Protein AF-A0A1E7LLI0-F1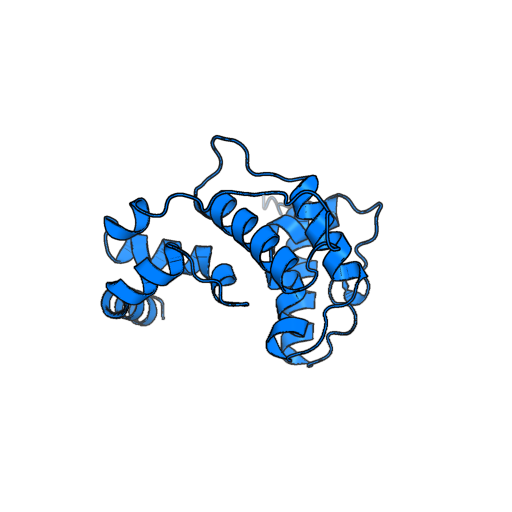 (afdb_monomer_lite)

Radius of gyration: 17.11 Å; chains: 1; bounding box: 48×47×39 Å

Foldseek 3Di:
DDPPPDPDLLVVLLVQLVVLLVVCQVPLPQQASLCPRSVDDPVPPSNLCSCLVCAPSLNVSCQVSVHQHHVVSLVSLVVSLVPDPADPPHPPLSLQSSVLSLVSSCVRPPDPPPPDPPDDDADDDVVLQPDDLQVNLVSCVSNVVCPPVPDPHPNVVSCVVPVVSNVVNVVVVD

Sequence (174 aa):
MDQTHAPSPLAGAVHDLATEVVLALRSGDHLATVCGAAGIDEENRTGIAAARVIGADVLLPSVLYGRNPHPGDVAVLDRAVREFPPKPDAPAATAWSHWHMISTLRRIAPPPPGAPAVTYEEPDAAWLEQAPWQSFTHQLSVLAPLAVPAAPSAVQRAASARAVDLARGFVRAV

Organism: NCBI:txid518642

pLDDT: mean 87.08, std 11.72, range [34.78, 96.94]

Structure (mmCIF, N/CA/C/O backbone):
data_AF-A0A1E7LLI0-F1
#
_entry.id   AF-A0A1E7LLI0-F1
#
loop_
_atom_site.group_PDB
_atom_site.id
_atom_site.type_symbol
_atom_site.label_atom_id
_atom_site.label_alt_id
_atom_site.label_comp_id
_atom_site.label_asym_id
_atom_site.label_entity_id
_atom_site.label_seq_id
_atom_site.pdbx_PDB_ins_code
_atom_site.Cartn_x
_atom_site.Cartn_y
_atom_site.Cartn_z
_atom_site.occupancy
_atom_site.B_iso_or_equiv
_atom_site.auth_seq_id
_atom_site.auth_comp_id
_atom_site.auth_asym_id
_atom_site.auth_atom_id
_atom_site.pdbx_PDB_model_num
ATOM 1 N N . MET A 1 1 ? -15.339 31.547 -17.858 1.00 34.78 1 MET A N 1
ATOM 2 C CA . MET A 1 1 ? -13.881 31.387 -18.035 1.00 34.78 1 MET A CA 1
ATOM 3 C C . MET A 1 1 ? -13.520 30.092 -17.342 1.00 34.78 1 MET A C 1
ATOM 5 O O . MET A 1 1 ? -13.266 30.104 -16.146 1.00 34.78 1 MET A O 1
ATOM 9 N N . ASP A 1 2 ? -13.604 28.986 -18.075 1.00 39.38 2 ASP A N 1
ATOM 10 C CA . ASP A 1 2 ? -13.261 27.663 -17.560 1.00 39.38 2 ASP A CA 1
ATOM 11 C C . ASP A 1 2 ? -11.742 27.512 -17.617 1.00 39.38 2 ASP A C 1
ATOM 13 O O . ASP A 1 2 ? -11.146 27.382 -18.685 1.00 39.38 2 ASP A O 1
ATOM 17 N N . GLN A 1 3 ? -11.100 27.631 -16.458 1.00 44.19 3 GLN A N 1
ATOM 18 C CA . GLN A 1 3 ? -9.692 27.289 -16.294 1.00 44.19 3 GLN A CA 1
ATOM 19 C C . GLN A 1 3 ? -9.605 25.762 -16.250 1.00 44.19 3 GLN A C 1
ATOM 21 O O . GLN A 1 3 ? -9.766 25.148 -15.197 1.00 44.19 3 GLN A O 1
ATOM 26 N N . THR A 1 4 ? -9.383 25.142 -17.407 1.00 47.88 4 THR A N 1
ATOM 27 C CA . THR A 1 4 ? -9.011 23.729 -17.496 1.00 47.88 4 THR A CA 1
ATOM 28 C C . THR A 1 4 ? -7.634 23.578 -16.851 1.00 47.88 4 THR A C 1
ATOM 30 O O . THR A 1 4 ? -6.608 23.793 -17.494 1.00 47.88 4 THR A O 1
ATOM 33 N N . HIS A 1 5 ? -7.595 23.278 -15.552 1.00 51.09 5 HIS A N 1
ATOM 34 C CA . HIS A 1 5 ? -6.357 22.913 -14.875 1.00 51.09 5 HIS A CA 1
ATOM 35 C C . HIS A 1 5 ? -5.860 21.605 -15.491 1.00 51.09 5 HIS A C 1
ATOM 37 O O . HIS A 1 5 ? -6.375 20.532 -15.181 1.00 51.09 5 HIS A O 1
ATOM 43 N N . ALA A 1 6 ? -4.874 21.694 -16.385 1.00 56.91 6 ALA A N 1
ATOM 44 C CA . ALA A 1 6 ? -4.124 20.519 -16.794 1.00 56.91 6 ALA A CA 1
ATOM 45 C C . ALA A 1 6 ? -3.566 19.853 -15.520 1.00 56.91 6 ALA A C 1
ATOM 47 O O . ALA A 1 6 ? -3.024 20.563 -14.661 1.00 56.91 6 ALA A O 1
ATOM 48 N N . PRO A 1 7 ? -3.736 18.530 -15.348 1.00 64.62 7 PRO A N 1
ATOM 49 C CA . PRO A 1 7 ? -3.185 17.833 -14.196 1.00 64.62 7 PRO A CA 1
ATOM 50 C C . PRO A 1 7 ? -1.677 18.082 -14.130 1.00 64.62 7 PRO A C 1
ATOM 52 O O . PRO A 1 7 ? -1.007 18.203 -15.158 1.00 64.62 7 PRO A O 1
ATOM 55 N N . SER A 1 8 ? -1.137 18.195 -12.914 1.00 85.69 8 SER A N 1
ATOM 56 C CA . SER A 1 8 ? 0.310 18.341 -12.749 1.00 85.69 8 SER A CA 1
ATOM 57 C C . SER A 1 8 ? 1.030 17.168 -13.434 1.00 85.69 8 SER A C 1
ATOM 59 O O . SER A 1 8 ? 0.468 16.070 -13.491 1.00 85.69 8 SER A O 1
ATOM 61 N N . PRO A 1 9 ? 2.275 17.344 -13.918 1.00 88.94 9 PRO A N 1
ATOM 62 C CA . PRO A 1 9 ? 3.018 16.258 -14.563 1.00 88.94 9 PRO A CA 1
ATOM 63 C C . PRO A 1 9 ? 3.075 14.977 -13.716 1.00 88.94 9 PRO A C 1
ATOM 65 O O . PRO A 1 9 ? 2.992 13.874 -14.243 1.00 88.94 9 PRO A O 1
ATOM 68 N N . LEU A 1 10 ? 3.139 15.127 -12.388 1.00 92.50 10 LEU A N 1
ATOM 69 C CA . LEU A 1 10 ? 3.061 14.008 -11.453 1.00 92.50 10 LEU A CA 1
ATOM 70 C C . LEU A 1 10 ? 1.675 13.353 -11.430 1.00 92.50 10 LEU A C 1
ATOM 72 O O . LEU A 1 10 ? 1.592 12.133 -11.437 1.00 92.50 10 LEU A O 1
ATOM 76 N N . ALA A 1 11 ? 0.592 14.134 -11.394 1.00 93.44 11 ALA A N 1
ATOM 77 C CA . ALA A 1 11 ? -0.763 13.584 -11.389 1.00 93.44 11 ALA A CA 1
ATOM 78 C C . ALA A 1 11 ? -1.063 12.787 -12.670 1.00 93.44 11 ALA A C 1
ATOM 80 O O . ALA A 1 11 ? -1.680 11.729 -12.582 1.00 93.44 11 ALA A O 1
ATOM 81 N N . GLY A 1 12 ? -0.577 13.256 -13.828 1.00 92.75 12 GLY A N 1
ATOM 82 C CA . GLY A 1 12 ? -0.626 12.500 -15.084 1.00 92.75 12 GLY A CA 1
ATOM 83 C C . GLY A 1 12 ? 0.144 11.181 -14.989 1.00 92.75 12 GLY A C 1
ATOM 84 O O . GLY A 1 12 ? -0.440 10.121 -15.168 1.00 92.75 12 GLY A O 1
ATOM 85 N N . ALA A 1 13 ? 1.413 11.227 -14.570 1.00 93.44 13 ALA A N 1
ATOM 86 C CA . ALA A 1 13 ? 2.233 10.020 -14.431 1.00 93.44 13 ALA A CA 1
ATOM 87 C C . ALA A 1 13 ? 1.666 9.000 -13.422 1.00 93.44 13 ALA A C 1
ATOM 89 O O . ALA A 1 13 ? 1.761 7.795 -13.635 1.00 93.44 13 ALA A O 1
ATOM 90 N N . VAL A 1 14 ? 1.059 9.467 -12.324 1.00 94.94 14 VAL A N 1
ATOM 91 C CA . VAL A 1 14 ? 0.357 8.603 -11.359 1.00 94.94 14 VAL A CA 1
ATOM 92 C C . VAL A 1 14 ? -0.860 7.948 -12.001 1.00 94.94 14 VAL A C 1
ATOM 94 O O . VAL A 1 14 ? -1.083 6.760 -11.787 1.00 94.94 14 VAL A O 1
ATOM 97 N N . HIS A 1 15 ? -1.642 8.700 -12.776 1.00 94.19 15 HIS A N 1
ATOM 98 C CA . HIS A 1 15 ? -2.805 8.167 -13.479 1.00 94.19 15 HIS A CA 1
ATOM 99 C C . HIS A 1 15 ? -2.414 7.102 -14.510 1.00 94.19 15 HIS A C 1
ATOM 101 O O . HIS A 1 15 ? -3.019 6.028 -14.527 1.00 94.19 15 HIS A O 1
ATOM 107 N N . ASP A 1 16 ? -1.387 7.371 -15.314 1.00 92.75 16 ASP A N 1
ATOM 108 C CA . ASP A 1 16 ? -0.895 6.444 -16.333 1.00 92.75 16 ASP A CA 1
ATOM 109 C C . ASP A 1 16 ? -0.378 5.155 -15.676 1.00 92.75 16 ASP A C 1
ATOM 111 O O . ASP A 1 16 ? -0.817 4.057 -16.015 1.00 92.75 16 ASP A O 1
ATOM 115 N N . LEU A 1 17 ? 0.457 5.275 -14.636 1.00 94.38 17 LEU A N 1
ATOM 116 C CA . LEU A 1 17 ? 0.974 4.116 -13.907 1.00 94.38 17 LEU A CA 1
ATOM 117 C C . LEU A 1 17 ? -0.136 3.314 -13.206 1.00 94.38 17 LEU A C 1
ATOM 119 O O . LEU A 1 17 ? -0.127 2.085 -13.244 1.00 94.38 17 LEU A O 1
ATOM 123 N N . ALA A 1 18 ? -1.106 3.985 -12.579 1.00 93.94 18 ALA A N 1
ATOM 124 C CA . ALA A 1 18 ? -2.256 3.313 -11.976 1.00 93.94 18 ALA A CA 1
ATOM 125 C C . ALA A 1 18 ? -3.081 2.555 -13.027 1.00 93.94 18 ALA A C 1
ATOM 127 O O . ALA A 1 18 ? -3.558 1.452 -12.757 1.00 93.94 18 ALA A O 1
ATOM 128 N N . THR A 1 19 ? -3.231 3.129 -14.223 1.00 93.19 19 THR A N 1
ATOM 129 C CA . THR A 1 19 ? -3.930 2.494 -15.343 1.00 93.19 19 THR A CA 1
ATOM 130 C C . THR A 1 19 ? -3.220 1.213 -15.764 1.00 93.19 19 THR A C 1
ATOM 132 O O . THR A 1 19 ? -3.875 0.175 -15.848 1.00 93.19 19 THR A O 1
ATOM 135 N N . GLU A 1 20 ? -1.896 1.239 -15.918 1.00 92.94 20 GLU A N 1
ATOM 136 C CA . GLU A 1 20 ? -1.119 0.042 -16.260 1.00 92.94 20 GLU A CA 1
ATOM 137 C C . GLU A 1 20 ? -1.201 -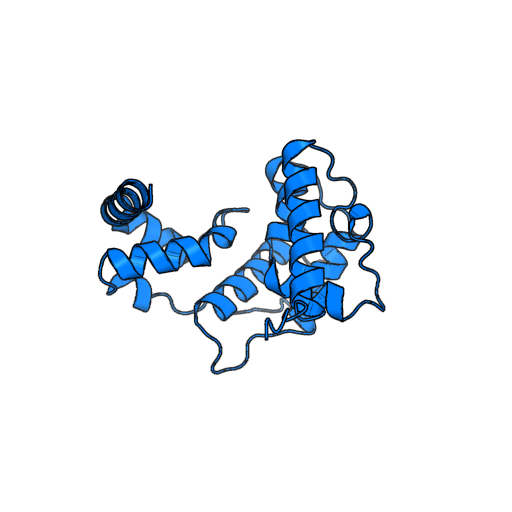1.044 -15.181 1.00 92.94 20 GLU A C 1
ATOM 139 O O . GLU A 1 20 ? -1.412 -2.216 -15.497 1.00 92.94 20 GLU A O 1
ATOM 144 N N . VAL A 1 21 ? -1.150 -0.676 -13.894 1.00 92.62 21 VAL A N 1
ATOM 145 C CA . VAL A 1 21 ? -1.362 -1.632 -12.791 1.00 92.62 21 VAL A CA 1
ATOM 146 C C . VAL A 1 21 ? -2.745 -2.279 -12.882 1.00 92.62 21 VAL A C 1
ATOM 148 O O . VAL A 1 21 ? -2.870 -3.499 -12.770 1.00 92.62 21 VAL A O 1
ATOM 151 N N . VAL A 1 22 ? -3.796 -1.495 -13.131 1.00 92.69 22 VAL A N 1
ATOM 152 C CA . VAL A 1 22 ? -5.161 -2.023 -13.284 1.00 92.69 22 VAL A CA 1
ATOM 153 C C . VAL A 1 22 ? -5.285 -2.917 -14.520 1.00 92.69 22 VAL A C 1
ATOM 155 O O . VAL A 1 22 ? -5.967 -3.942 -14.455 1.00 92.69 22 VAL A O 1
ATOM 158 N N . LEU A 1 23 ? -4.646 -2.566 -15.637 1.00 91.19 23 LEU A N 1
ATOM 159 C CA . LEU A 1 23 ? -4.639 -3.390 -16.845 1.00 91.19 23 LEU A CA 1
ATOM 160 C C . LEU A 1 23 ? -3.932 -4.725 -16.599 1.00 91.19 23 LEU A C 1
ATOM 162 O O . LEU A 1 23 ? -4.510 -5.762 -16.923 1.00 91.19 23 LEU A O 1
ATOM 166 N N . ALA A 1 24 ? -2.768 -4.718 -15.947 1.00 90.94 24 ALA A N 1
ATOM 167 C CA . ALA A 1 24 ? -2.033 -5.922 -15.559 1.00 90.94 24 ALA A CA 1
ATOM 168 C C . ALA A 1 24 ? -2.855 -6.837 -14.630 1.00 90.94 24 ALA A C 1
ATOM 170 O O . ALA A 1 24 ? -2.910 -8.056 -14.812 1.00 90.94 24 ALA A O 1
ATOM 171 N N . LEU A 1 25 ? -3.576 -6.249 -13.668 1.00 90.88 25 LEU A N 1
ATOM 172 C CA . LEU A 1 25 ? -4.496 -6.975 -12.782 1.00 90.88 25 LEU A CA 1
ATOM 173 C C . LEU A 1 25 ? -5.707 -7.572 -13.509 1.00 90.88 25 LEU A C 1
ATOM 175 O O . LEU A 1 25 ? -6.288 -8.542 -13.032 1.00 90.88 25 LEU A O 1
ATOM 179 N N . ARG A 1 26 ? -6.136 -6.988 -14.631 1.00 90.19 26 ARG A N 1
ATOM 180 C CA . ARG A 1 26 ? -7.277 -7.488 -15.413 1.00 90.19 26 ARG A CA 1
ATOM 181 C C . ARG A 1 26 ? -6.864 -8.531 -16.444 1.00 90.19 26 ARG A C 1
ATOM 183 O O . ARG A 1 26 ? -7.615 -9.473 -16.677 1.00 90.19 26 ARG A O 1
ATOM 190 N N . SER A 1 27 ? -5.711 -8.346 -17.080 1.00 85.56 27 SER A N 1
ATOM 191 C CA . SER A 1 27 ? -5.214 -9.224 -18.142 1.00 85.56 27 SER A CA 1
ATOM 192 C C . SER A 1 27 ? -4.504 -10.465 -17.598 1.00 85.56 27 SER A C 1
ATOM 194 O O . SER A 1 27 ? -4.455 -11.489 -18.279 1.00 85.56 27 SER A O 1
ATOM 196 N N . GLY A 1 28 ? -3.940 -10.388 -16.389 1.00 77.12 28 GLY A N 1
ATOM 197 C CA . GLY A 1 28 ? -3.014 -11.395 -15.871 1.00 77.12 28 GLY A CA 1
ATOM 198 C C . GLY A 1 28 ? -1.614 -11.324 -16.493 1.00 77.12 28 GLY A C 1
ATOM 199 O O . GLY A 1 28 ? -0.759 -12.166 -16.176 1.00 77.12 28 GLY A O 1
ATOM 200 N N . ASP A 1 29 ? -1.370 -10.341 -17.364 1.00 74.19 29 ASP A N 1
ATOM 201 C CA . ASP A 1 29 ? -0.054 -10.012 -17.898 1.00 74.19 29 ASP A CA 1
ATOM 202 C C . ASP A 1 29 ? 0.681 -9.094 -16.914 1.00 74.19 29 ASP A C 1
ATOM 204 O O . ASP A 1 29 ? 0.167 -8.076 -16.473 1.00 74.19 29 ASP A O 1
ATOM 208 N N . HIS A 1 30 ? 1.869 -9.512 -16.508 1.00 67.19 30 HIS A N 1
ATOM 209 C CA . HIS A 1 30 ? 2.583 -9.045 -15.312 1.00 67.19 30 HIS A CA 1
ATOM 210 C C . HIS A 1 30 ? 4.087 -8.919 -15.586 1.00 67.19 30 HIS A C 1
ATOM 212 O O . HIS A 1 30 ? 4.865 -8.735 -14.651 1.00 67.19 30 HIS A O 1
ATOM 218 N N . LEU A 1 31 ? 4.513 -9.084 -16.846 1.00 62.69 31 LEU A N 1
ATOM 219 C CA . LEU A 1 31 ? 5.917 -9.319 -17.177 1.00 62.69 31 LEU A CA 1
ATOM 220 C C . LEU A 1 31 ? 6.811 -8.073 -17.054 1.00 62.69 31 LEU A C 1
ATOM 222 O O . LEU A 1 31 ? 8.021 -8.251 -16.996 1.00 62.69 31 LEU A O 1
ATOM 226 N N . ALA A 1 32 ? 6.249 -6.863 -16.944 1.00 70.69 32 ALA A N 1
ATOM 227 C CA . ALA A 1 32 ? 6.915 -5.634 -16.477 1.00 70.69 32 ALA A CA 1
ATOM 228 C C . ALA A 1 32 ? 5.903 -4.470 -16.472 1.00 70.69 32 ALA A C 1
ATOM 230 O O . ALA A 1 32 ? 5.764 -3.755 -17.466 1.00 70.69 32 ALA A O 1
ATOM 231 N N . THR A 1 33 ? 5.173 -4.276 -15.373 1.00 74.94 33 THR A N 1
ATOM 232 C CA . THR A 1 33 ? 4.103 -3.255 -15.326 1.00 74.94 33 THR A CA 1
ATOM 233 C C . THR A 1 33 ? 4.697 -1.843 -15.369 1.00 74.94 33 THR A C 1
ATOM 235 O O . THR A 1 33 ? 4.161 -0.951 -16.023 1.00 74.94 33 THR A O 1
ATOM 238 N N . VAL A 1 34 ? 5.842 -1.646 -14.709 1.00 72.69 34 VAL A N 1
ATOM 239 C CA . VAL A 1 34 ? 6.456 -0.329 -14.493 1.00 72.69 34 VAL A CA 1
ATOM 240 C C . VAL A 1 34 ? 7.509 -0.032 -15.562 1.00 72.69 34 VAL A C 1
ATOM 242 O O . VAL A 1 34 ? 7.418 0.973 -16.264 1.00 72.69 34 VAL A O 1
ATOM 245 N N . CYS A 1 35 ? 8.497 -0.915 -15.721 1.00 67.94 35 CYS A N 1
ATOM 246 C CA . CYS A 1 35 ? 9.585 -0.709 -16.684 1.00 67.94 35 CYS A CA 1
ATOM 247 C C . CYS A 1 35 ? 9.209 -1.067 -18.126 1.00 67.94 35 CYS A C 1
ATOM 249 O O . CYS A 1 35 ? 9.872 -0.617 -19.054 1.00 67.94 35 CYS A O 1
ATOM 251 N N . GLY A 1 36 ? 8.180 -1.896 -18.319 1.00 72.50 36 GLY A N 1
ATOM 252 C CA . GLY A 1 36 ? 7.696 -2.288 -19.639 1.00 72.50 36 GLY A CA 1
ATOM 253 C C . GLY A 1 36 ? 6.559 -1.387 -20.095 1.00 72.50 36 GLY A C 1
ATOM 254 O O . GLY A 1 36 ? 6.744 -0.546 -20.968 1.00 72.50 36 GLY A O 1
ATOM 255 N N . ALA A 1 37 ? 5.385 -1.563 -19.490 1.00 68.62 37 ALA A N 1
ATOM 256 C CA . ALA A 1 37 ? 4.156 -0.927 -19.954 1.00 68.62 37 ALA A CA 1
ATOM 257 C C . ALA A 1 37 ? 4.112 0.586 -19.674 1.00 68.62 37 ALA A C 1
ATOM 259 O O . ALA A 1 37 ? 3.834 1.368 -20.579 1.00 68.62 37 ALA A O 1
ATOM 260 N N . ALA A 1 38 ? 4.475 1.015 -18.459 1.00 72.00 38 ALA A N 1
ATOM 261 C CA . ALA A 1 38 ? 4.527 2.439 -18.113 1.00 72.00 38 ALA A CA 1
ATOM 262 C C . ALA A 1 38 ? 5.798 3.162 -18.612 1.00 72.00 38 ALA A C 1
ATOM 264 O O . ALA A 1 38 ? 5.899 4.381 -18.475 1.00 72.00 38 ALA A O 1
ATOM 265 N N . GLY A 1 39 ? 6.777 2.433 -19.167 1.00 75.94 39 GLY A N 1
ATOM 266 C CA . GLY A 1 39 ? 8.008 3.006 -19.723 1.00 75.94 39 GLY A CA 1
ATOM 267 C C . GLY A 1 39 ? 8.841 3.813 -18.721 1.00 75.94 39 GLY A C 1
ATOM 268 O O . GLY A 1 39 ? 9.503 4.777 -19.104 1.00 75.94 39 GLY A O 1
ATOM 269 N N . ILE A 1 40 ? 8.781 3.479 -17.427 1.00 80.56 40 ILE A N 1
ATOM 270 C CA . ILE A 1 40 ? 9.550 4.188 -16.399 1.00 80.56 40 ILE A CA 1
ATOM 271 C C . ILE A 1 40 ? 10.976 3.633 -16.383 1.00 80.56 40 ILE A C 1
ATOM 273 O O . ILE A 1 40 ? 11.219 2.511 -15.930 1.00 80.56 40 ILE A O 1
ATOM 277 N N . ASP A 1 41 ? 11.907 4.444 -16.880 1.00 76.31 41 ASP A N 1
ATOM 278 C CA . ASP A 1 41 ? 13.344 4.184 -16.884 1.00 76.31 41 ASP A CA 1
ATOM 279 C C . ASP A 1 41 ? 14.088 4.945 -15.766 1.00 76.31 41 ASP A C 1
ATOM 281 O O . ASP A 1 41 ? 13.493 5.599 -14.903 1.00 76.31 41 ASP A O 1
ATOM 285 N N . GLU A 1 42 ? 15.419 4.835 -15.759 1.00 68.44 42 GLU A N 1
ATOM 286 C CA . GLU A 1 42 ? 16.276 5.438 -14.737 1.00 68.44 42 GLU A CA 1
ATOM 287 C C . GLU A 1 42 ? 16.342 6.976 -14.788 1.00 68.44 42 GLU A C 1
ATOM 289 O O . GLU A 1 42 ? 16.730 7.607 -13.797 1.00 68.44 42 GLU A O 1
ATOM 294 N N . GLU A 1 43 ? 15.971 7.606 -15.897 1.00 78.38 43 GLU A N 1
ATOM 295 C CA . GLU A 1 43 ? 16.020 9.064 -16.048 1.00 78.38 43 GLU A CA 1
ATOM 296 C C . GLU A 1 43 ? 14.663 9.708 -15.720 1.00 78.38 43 GLU A C 1
ATOM 298 O O . GLU A 1 43 ? 14.586 10.889 -15.359 1.00 78.38 43 GLU A O 1
ATOM 303 N N . ASN A 1 44 ? 13.586 8.918 -15.737 1.00 86.56 44 ASN A N 1
ATOM 304 C CA . ASN A 1 44 ? 12.227 9.365 -15.472 1.00 86.56 44 ASN A CA 1
ATOM 305 C C . ASN A 1 44 ? 11.929 9.582 -13.973 1.00 86.56 44 ASN A C 1
ATOM 307 O O . ASN A 1 44 ? 11.161 8.856 -13.333 1.00 86.56 44 ASN A O 1
ATOM 311 N N . ARG A 1 45 ? 12.482 10.658 -13.398 1.00 91.00 45 ARG A N 1
ATOM 312 C CA . ARG A 1 45 ? 12.252 11.036 -11.989 1.00 91.00 45 ARG A CA 1
ATOM 313 C C . ARG A 1 45 ? 10.769 11.229 -11.643 1.00 91.00 45 ARG A C 1
ATOM 315 O O . ARG A 1 45 ? 10.358 10.905 -10.530 1.00 91.00 45 ARG A O 1
ATOM 322 N N . THR A 1 46 ? 9.962 11.740 -12.575 1.00 93.94 46 THR A N 1
ATOM 323 C CA . THR A 1 46 ? 8.508 11.893 -12.383 1.00 93.94 46 THR A CA 1
ATOM 324 C C . THR A 1 46 ? 7.816 10.532 -12.283 1.00 93.94 46 THR A C 1
ATOM 326 O O . THR A 1 46 ? 6.966 10.354 -11.415 1.00 93.94 46 THR A O 1
ATOM 329 N N . GLY A 1 47 ? 8.217 9.556 -13.100 1.00 93.44 47 GLY A N 1
ATOM 330 C CA . GLY A 1 47 ? 7.752 8.171 -13.018 1.00 93.44 47 GLY A CA 1
ATOM 331 C C . GLY A 1 47 ? 8.142 7.496 -11.702 1.00 93.44 47 GLY A C 1
ATOM 332 O O . GLY A 1 47 ? 7.309 6.860 -11.063 1.00 93.44 47 GLY A O 1
ATOM 333 N N . ILE A 1 48 ? 9.367 7.716 -11.215 1.00 94.69 48 ILE A N 1
ATOM 334 C CA . ILE A 1 48 ? 9.802 7.211 -9.899 1.00 94.69 48 ILE A CA 1
ATOM 335 C C . ILE A 1 48 ? 8.970 7.848 -8.770 1.00 94.69 48 ILE A C 1
ATOM 337 O O . ILE A 1 48 ? 8.547 7.163 -7.835 1.00 94.69 48 ILE A O 1
ATOM 341 N N . ALA A 1 49 ? 8.672 9.147 -8.861 1.00 94.94 49 ALA A N 1
ATOM 342 C CA . ALA A 1 49 ? 7.775 9.816 -7.921 1.00 94.94 49 ALA A CA 1
ATOM 343 C C . ALA A 1 49 ? 6.334 9.276 -8.008 1.00 94.94 49 ALA A C 1
ATOM 345 O O . ALA A 1 49 ? 5.671 9.136 -6.982 1.00 94.94 49 ALA A O 1
ATOM 346 N N . ALA A 1 50 ? 5.854 8.918 -9.202 1.00 95.75 50 ALA A N 1
ATOM 347 C CA . ALA A 1 50 ? 4.564 8.258 -9.368 1.00 95.75 50 ALA A CA 1
ATOM 348 C C . ALA A 1 50 ? 4.555 6.866 -8.715 1.00 95.75 50 ALA A C 1
ATOM 350 O O . ALA A 1 50 ? 3.640 6.557 -7.953 1.00 95.75 50 ALA A O 1
ATOM 351 N N . ALA A 1 51 ? 5.613 6.070 -8.896 1.00 94.81 51 ALA A N 1
ATOM 352 C CA . ALA A 1 51 ? 5.774 4.782 -8.219 1.00 94.81 51 ALA A CA 1
ATOM 353 C C . ALA A 1 51 ? 5.779 4.929 -6.689 1.00 94.81 51 ALA A C 1
ATOM 355 O O . ALA A 1 51 ? 5.204 4.101 -5.985 1.00 94.81 51 ALA A O 1
ATOM 356 N N . ARG A 1 52 ? 6.343 6.020 -6.150 1.00 95.06 52 ARG A N 1
ATOM 357 C CA . ARG A 1 52 ? 6.243 6.339 -4.717 1.00 95.06 52 ARG A CA 1
ATOM 358 C C . ARG A 1 52 ? 4.798 6.560 -4.255 1.00 95.06 52 ARG A C 1
ATOM 360 O O . ARG A 1 52 ? 4.488 6.197 -3.118 1.00 95.06 52 ARG A O 1
ATOM 367 N N . VAL A 1 53 ? 3.954 7.177 -5.083 1.00 94.69 53 VAL A N 1
ATOM 368 C CA . VAL A 1 53 ? 2.533 7.430 -4.779 1.00 94.69 53 VAL A CA 1
ATOM 369 C C . VAL A 1 53 ? 1.722 6.138 -4.840 1.00 94.69 53 VAL A C 1
ATOM 371 O O . VAL A 1 53 ? 0.946 5.881 -3.925 1.00 94.69 53 VAL A O 1
ATOM 374 N N . ILE A 1 54 ? 1.935 5.314 -5.871 1.00 94.19 54 ILE A N 1
ATOM 375 C CA . ILE A 1 54 ? 1.289 3.996 -5.991 1.00 94.19 54 ILE A CA 1
ATOM 376 C C . ILE A 1 54 ? 1.752 3.051 -4.869 1.00 94.19 54 ILE A C 1
ATOM 378 O O . ILE A 1 54 ? 0.972 2.265 -4.340 1.00 94.19 54 ILE A O 1
ATOM 382 N N . GLY A 1 55 ? 3.010 3.164 -4.441 1.00 94.19 55 GLY A N 1
ATOM 383 C CA . GLY A 1 55 ? 3.560 2.387 -3.337 1.00 94.19 55 GLY A CA 1
ATOM 384 C C . GLY A 1 55 ? 3.838 0.937 -3.729 1.00 94.19 55 GLY A C 1
ATOM 385 O O . GLY A 1 55 ? 4.244 0.652 -4.851 1.00 94.19 55 GLY A O 1
ATOM 386 N N . ALA A 1 56 ? 3.648 0.005 -2.792 1.00 93.56 56 ALA A N 1
ATOM 387 C CA . ALA A 1 56 ? 3.915 -1.417 -3.031 1.00 93.56 56 ALA A CA 1
ATOM 388 C C . ALA A 1 56 ? 3.005 -2.033 -4.111 1.00 93.56 56 ALA A C 1
ATOM 390 O O . ALA A 1 56 ? 3.349 -3.077 -4.668 1.00 93.56 56 ALA A O 1
ATOM 391 N N . ASP A 1 57 ? 1.893 -1.368 -4.445 1.00 93.31 57 ASP A N 1
ATOM 392 C CA . ASP A 1 57 ? 0.935 -1.859 -5.432 1.00 93.31 57 ASP A CA 1
ATOM 393 C C . ASP A 1 57 ? 1.505 -1.922 -6.855 1.00 93.31 57 ASP A C 1
ATOM 395 O O . ASP A 1 57 ? 0.985 -2.655 -7.693 1.00 93.31 57 ASP A O 1
ATOM 399 N N . VAL A 1 58 ? 2.637 -1.263 -7.124 1.00 92.25 58 VAL A N 1
ATOM 400 C CA . VAL A 1 58 ? 3.364 -1.439 -8.392 1.00 92.25 58 VAL A CA 1
ATOM 401 C C . VAL A 1 58 ? 3.806 -2.891 -8.626 1.00 92.25 58 VAL A C 1
ATOM 403 O O . VAL A 1 58 ? 3.975 -3.305 -9.767 1.00 92.25 58 VAL A O 1
ATOM 406 N N . LEU A 1 59 ? 3.968 -3.681 -7.556 1.00 92.25 59 LEU A N 1
ATOM 407 C CA . LEU A 1 59 ? 4.300 -5.109 -7.625 1.00 92.25 59 LEU A CA 1
ATOM 408 C C . LEU A 1 59 ? 3.068 -6.010 -7.443 1.00 92.25 59 LEU A C 1
ATOM 410 O O . LEU A 1 59 ? 3.186 -7.235 -7.551 1.00 92.25 59 LEU A O 1
ATOM 414 N N . LEU A 1 60 ? 1.894 -5.428 -7.172 1.00 90.94 60 LEU A N 1
ATOM 415 C CA . LEU A 1 60 ? 0.664 -6.153 -6.860 1.00 90.94 60 LEU A CA 1
ATOM 416 C C . LEU A 1 60 ? 0.258 -7.167 -7.934 1.00 90.94 60 LEU A C 1
ATOM 418 O O . LEU A 1 60 ? -0.092 -8.280 -7.536 1.00 90.94 60 LEU A O 1
ATOM 422 N N . PRO A 1 61 ? 0.337 -6.871 -9.252 1.00 91.44 61 PRO A N 1
ATOM 423 C CA . PRO A 1 61 ? -0.008 -7.857 -10.272 1.00 91.44 61 PRO A CA 1
ATOM 424 C C . PRO A 1 61 ? 0.809 -9.144 -10.119 1.00 91.44 61 PRO A C 1
ATOM 426 O O . PRO A 1 61 ? 0.254 -10.233 -10.011 1.00 91.44 61 PRO A O 1
ATOM 429 N N . SER A 1 62 ? 2.133 -9.028 -10.007 1.00 89.88 62 SER A N 1
ATOM 430 C CA . SER A 1 62 ? 3.008 -10.195 -9.841 1.00 89.88 62 SER A CA 1
ATOM 431 C C . SER A 1 62 ? 2.736 -10.938 -8.529 1.00 89.88 62 SER A C 1
ATOM 433 O O . SER A 1 62 ? 2.613 -12.163 -8.532 1.00 89.88 62 SER A O 1
ATOM 435 N N . VAL A 1 63 ? 2.565 -10.202 -7.424 1.00 88.88 63 VAL A N 1
ATOM 436 C CA . VAL A 1 63 ? 2.290 -10.774 -6.095 1.00 88.88 63 VAL A CA 1
ATOM 437 C C . VAL A 1 63 ? 0.972 -11.552 -6.069 1.00 88.88 63 VAL A C 1
ATOM 439 O O . VAL A 1 63 ? 0.952 -12.684 -5.587 1.00 88.88 63 VAL A O 1
ATOM 442 N N . LEU A 1 64 ? -0.120 -10.989 -6.597 1.00 89.00 64 LEU A N 1
ATOM 443 C CA . LEU A 1 64 ? -1.4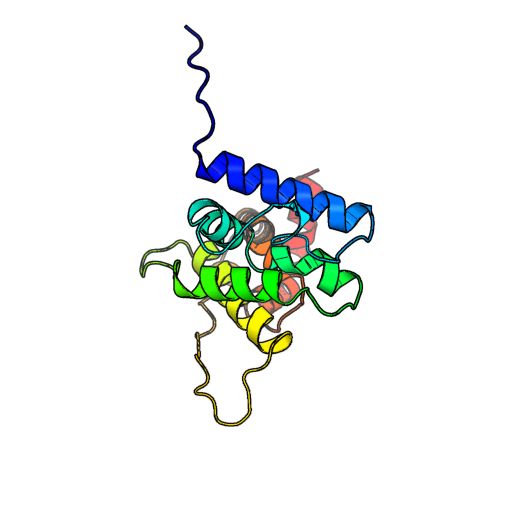33 -11.646 -6.595 1.00 89.00 64 LEU A CA 1
ATOM 444 C C . LEU A 1 64 ? -1.469 -12.899 -7.469 1.00 89.00 64 LEU A C 1
ATOM 446 O O . LEU A 1 64 ? -2.138 -13.867 -7.114 1.00 89.00 64 LEU A O 1
ATOM 450 N N . TYR A 1 65 ? -0.727 -12.911 -8.576 1.00 87.50 65 TYR A N 1
ATOM 451 C CA . TYR A 1 65 ? -0.620 -14.089 -9.437 1.00 87.50 65 TYR A CA 1
ATOM 452 C C . TYR A 1 65 ? 0.445 -15.097 -8.976 1.00 87.50 65 TYR A C 1
ATOM 454 O O . TYR A 1 65 ? 0.667 -16.094 -9.662 1.00 87.50 65 TYR A O 1
ATOM 462 N N . GLY A 1 66 ? 1.092 -14.874 -7.824 1.00 87.25 66 GLY A N 1
ATOM 463 C CA . GLY A 1 66 ? 2.101 -15.782 -7.272 1.00 87.25 66 GLY A CA 1
ATOM 464 C C . GLY A 1 66 ? 3.361 -15.886 -8.135 1.00 87.25 66 GLY A C 1
ATOM 465 O O . GLY A 1 66 ? 3.995 -16.940 -8.181 1.00 87.25 66 GLY A O 1
ATOM 466 N N . ARG A 1 67 ? 3.703 -14.817 -8.859 1.00 87.31 67 ARG A N 1
ATOM 467 C CA . ARG A 1 67 ? 4.843 -14.758 -9.778 1.00 87.31 67 ARG A CA 1
ATOM 468 C C . ARG A 1 67 ? 5.930 -13.842 -9.227 1.00 87.31 67 ARG A C 1
ATOM 470 O O . ARG A 1 67 ? 5.656 -12.907 -8.476 1.00 87.31 67 ARG A O 1
ATOM 477 N N . ASN A 1 68 ? 7.173 -14.106 -9.620 1.00 87.44 68 ASN A N 1
ATOM 478 C CA . ASN A 1 68 ? 8.288 -13.235 -9.263 1.00 87.44 68 ASN A CA 1
ATOM 479 C C . ASN A 1 68 ? 8.145 -11.903 -10.015 1.00 87.44 68 ASN A C 1
ATOM 481 O O . ASN A 1 68 ? 8.036 -11.939 -11.243 1.00 87.44 68 ASN A O 1
ATOM 485 N N . PRO A 1 69 ? 8.153 -10.749 -9.323 1.00 89.44 69 PRO A N 1
ATOM 486 C CA . PRO A 1 69 ? 8.093 -9.463 -10.001 1.00 89.44 69 PRO A CA 1
ATOM 487 C C . PRO A 1 69 ? 9.299 -9.230 -10.905 1.00 89.44 69 PRO A C 1
ATOM 489 O O . PRO A 1 69 ? 10.405 -9.700 -10.625 1.00 89.44 69 PRO A O 1
ATOM 492 N N . HIS A 1 70 ? 9.085 -8.473 -11.980 1.00 88.94 70 HIS A N 1
ATOM 493 C CA . HIS A 1 70 ? 10.152 -8.115 -12.903 1.00 88.94 70 HIS A CA 1
ATOM 494 C C . HIS A 1 70 ? 11.263 -7.333 -12.168 1.00 88.94 70 HIS A C 1
ATOM 496 O O . HIS A 1 70 ? 10.946 -6.399 -11.425 1.00 88.94 70 HIS A O 1
ATOM 502 N N . PRO A 1 71 ? 12.560 -7.645 -12.376 1.00 88.69 71 PRO A N 1
ATOM 503 C CA . PRO A 1 71 ? 13.657 -6.971 -11.674 1.00 88.69 71 PRO A CA 1
ATOM 504 C C . PRO A 1 71 ? 13.663 -5.447 -11.844 1.00 88.69 71 PRO A C 1
ATOM 506 O O . PRO A 1 71 ? 14.011 -4.730 -10.911 1.00 88.69 71 PRO A O 1
ATOM 509 N N . GLY A 1 72 ? 13.235 -4.951 -13.010 1.00 88.88 72 GLY A N 1
ATOM 510 C CA . GLY A 1 72 ? 13.073 -3.516 -13.255 1.00 88.88 72 GLY A CA 1
ATOM 511 C C . GLY A 1 72 ? 12.011 -2.873 -12.356 1.00 88.88 72 GLY A C 1
ATOM 512 O O . GLY A 1 72 ? 12.275 -1.842 -11.744 1.00 88.88 72 GLY A O 1
ATOM 513 N N . ASP A 1 73 ? 10.851 -3.514 -12.185 1.00 91.50 73 ASP A N 1
ATOM 514 C CA . ASP A 1 73 ? 9.773 -2.985 -11.337 1.00 91.50 73 ASP A CA 1
ATOM 515 C C . ASP A 1 73 ? 10.222 -2.944 -9.862 1.00 91.50 73 ASP A C 1
ATOM 517 O O . ASP A 1 73 ? 9.956 -1.978 -9.141 1.00 91.50 73 ASP A O 1
ATOM 521 N N . VAL A 1 74 ? 10.978 -3.962 -9.426 1.00 92.56 74 VAL A N 1
ATOM 522 C CA . VAL A 1 74 ? 11.617 -3.995 -8.100 1.00 92.56 74 VAL A CA 1
ATOM 523 C C . VAL A 1 74 ? 12.631 -2.859 -7.952 1.00 92.56 74 VAL A C 1
ATOM 525 O O . VAL A 1 74 ? 12.618 -2.172 -6.931 1.00 92.56 74 VAL A O 1
ATOM 528 N N . ALA A 1 75 ? 13.476 -2.625 -8.960 1.00 90.81 75 ALA A N 1
ATOM 529 C CA . ALA A 1 75 ? 14.472 -1.556 -8.948 1.00 90.81 75 ALA A CA 1
ATOM 530 C C . ALA A 1 75 ? 13.831 -0.158 -8.890 1.00 90.81 75 ALA A C 1
ATOM 532 O O . ALA A 1 75 ? 14.308 0.703 -8.147 1.00 90.81 75 ALA A O 1
ATOM 533 N N . VAL A 1 76 ? 12.722 0.067 -9.605 1.00 92.75 76 VAL A N 1
ATOM 534 C CA . VAL A 1 76 ? 11.967 1.329 -9.532 1.00 92.75 76 VAL A CA 1
ATOM 535 C C . VAL A 1 76 ? 11.370 1.529 -8.139 1.00 92.75 76 VAL A C 1
ATOM 537 O O . VAL A 1 76 ? 11.503 2.619 -7.578 1.00 92.75 76 VAL A O 1
ATOM 540 N N . LEU A 1 77 ? 10.765 0.495 -7.539 1.00 93.12 77 LEU A N 1
ATOM 541 C CA . LEU A 1 77 ? 10.208 0.589 -6.185 1.00 93.12 77 LEU A CA 1
ATOM 542 C C . LEU A 1 77 ? 11.296 0.881 -5.137 1.00 93.12 77 LEU A C 1
ATOM 544 O O . LEU A 1 77 ? 11.129 1.749 -4.279 1.00 93.12 77 LEU A O 1
ATOM 548 N N . ASP A 1 78 ? 12.422 0.180 -5.228 1.00 93.06 78 ASP A N 1
ATOM 549 C CA . ASP A 1 78 ? 13.597 0.356 -4.374 1.00 93.06 78 ASP A CA 1
ATOM 550 C C . ASP A 1 78 ? 14.196 1.769 -4.493 1.00 93.06 78 ASP A C 1
ATOM 552 O O . ASP A 1 78 ? 14.506 2.426 -3.493 1.00 93.06 78 ASP A O 1
ATOM 556 N N . ARG A 1 79 ? 14.258 2.312 -5.710 1.00 92.44 79 ARG A N 1
ATOM 557 C CA . ARG A 1 79 ? 14.675 3.696 -5.945 1.00 92.44 79 ARG A CA 1
ATOM 558 C C . ARG A 1 79 ? 13.672 4.714 -5.402 1.00 92.44 79 ARG A C 1
ATOM 560 O O . ARG A 1 79 ? 14.088 5.677 -4.762 1.00 92.44 79 ARG A O 1
ATOM 567 N N . ALA A 1 80 ? 12.374 4.483 -5.584 1.00 94.69 80 ALA A N 1
ATOM 568 C CA . ALA A 1 80 ? 11.319 5.340 -5.047 1.00 94.69 80 ALA A CA 1
ATOM 569 C C . ALA A 1 80 ? 11.378 5.435 -3.512 1.00 94.69 80 ALA A C 1
ATOM 571 O O . ALA A 1 80 ? 11.198 6.517 -2.952 1.00 94.69 80 ALA A O 1
ATOM 572 N N . VAL A 1 81 ? 11.688 4.326 -2.830 1.00 94.19 81 VAL A N 1
ATOM 573 C CA . VAL A 1 81 ? 11.957 4.311 -1.384 1.00 94.19 81 VAL A CA 1
ATOM 574 C C . VAL A 1 81 ? 13.163 5.190 -1.041 1.00 94.19 81 VAL A C 1
ATOM 576 O O . VAL A 1 81 ? 13.064 6.037 -0.157 1.00 94.19 81 VAL A O 1
ATOM 579 N N . ARG A 1 82 ? 14.297 5.029 -1.729 1.00 92.69 82 ARG A N 1
ATOM 580 C CA . ARG A 1 82 ? 15.513 5.799 -1.415 1.00 92.69 82 ARG A CA 1
ATOM 581 C C . ARG A 1 82 ? 15.385 7.296 -1.686 1.00 92.69 82 ARG A C 1
ATOM 583 O O . ARG A 1 82 ? 15.881 8.094 -0.897 1.00 92.69 82 ARG A O 1
ATOM 590 N N . GLU A 1 83 ? 14.773 7.676 -2.803 1.00 94.19 83 GLU A N 1
ATOM 591 C CA . GLU A 1 83 ? 14.726 9.076 -3.241 1.00 94.19 83 GLU A CA 1
ATOM 592 C C . GLU A 1 83 ? 13.621 9.891 -2.570 1.00 94.19 83 GLU A C 1
ATOM 594 O O . GLU A 1 83 ? 13.751 11.110 -2.438 1.00 94.19 83 GLU A O 1
ATOM 599 N N . PHE A 1 84 ? 12.539 9.236 -2.141 1.00 94.19 84 PHE A N 1
ATOM 600 C CA . PHE A 1 84 ? 11.360 9.905 -1.593 1.00 94.19 84 PHE A CA 1
ATOM 601 C C . PHE A 1 84 ? 10.971 9.368 -0.203 1.00 94.19 84 PHE A C 1
ATOM 603 O O . PHE A 1 84 ? 9.841 8.882 -0.012 1.00 94.19 84 PHE A O 1
ATOM 610 N N . PRO A 1 85 ? 11.870 9.468 0.800 1.00 93.81 85 PRO A N 1
ATOM 611 C CA . PRO A 1 85 ? 11.517 9.163 2.177 1.00 93.81 85 PRO A CA 1
ATOM 612 C C . PRO A 1 85 ? 10.460 10.159 2.695 1.00 93.81 85 PRO A C 1
ATOM 614 O O . PRO A 1 85 ? 10.456 11.329 2.295 1.00 93.81 85 PRO A O 1
ATOM 61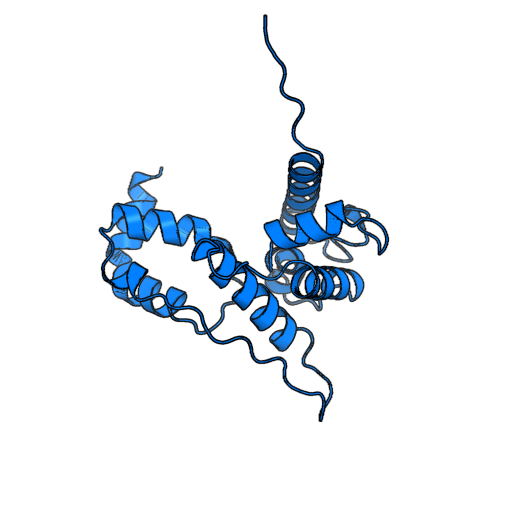7 N N . PRO A 1 86 ? 9.549 9.734 3.590 1.00 93.44 86 PRO A N 1
ATOM 618 C CA . PRO A 1 86 ? 8.647 10.643 4.280 1.00 93.44 86 PRO A CA 1
ATOM 619 C C . PRO A 1 86 ? 9.438 11.726 5.018 1.00 93.44 86 PRO A C 1
ATOM 621 O O . PRO A 1 86 ? 10.456 11.445 5.651 1.00 93.44 86 PRO A O 1
ATOM 624 N N . LYS A 1 87 ? 8.946 12.966 4.969 1.00 92.06 87 LYS A N 1
ATOM 625 C CA . LYS A 1 87 ? 9.431 14.028 5.856 1.00 92.06 87 LYS A CA 1
ATOM 626 C C . LYS A 1 87 ? 9.033 13.720 7.311 1.00 92.06 87 LYS A C 1
ATOM 628 O O . LYS A 1 87 ? 8.048 13.009 7.510 1.00 92.06 87 LYS A O 1
ATOM 633 N N . PRO A 1 88 ? 9.732 14.270 8.321 1.00 88.44 88 PRO A N 1
ATOM 634 C CA . PRO A 1 88 ? 9.392 14.045 9.732 1.00 88.44 88 PRO A CA 1
ATOM 635 C C . PRO A 1 88 ? 7.952 14.428 10.111 1.00 88.44 88 PRO A C 1
ATOM 637 O O . PRO A 1 88 ? 7.384 13.850 11.028 1.00 88.44 88 PRO A O 1
ATOM 640 N N . ASP A 1 89 ? 7.361 15.385 9.397 1.00 91.12 89 ASP A N 1
ATOM 641 C CA . ASP A 1 89 ? 5.996 15.888 9.570 1.00 91.12 89 ASP A CA 1
ATOM 642 C C . ASP A 1 89 ? 4.997 15.295 8.558 1.00 91.12 89 ASP A C 1
ATOM 644 O O . ASP A 1 89 ? 3.875 15.786 8.419 1.00 91.12 89 ASP A O 1
ATOM 648 N N . ALA A 1 90 ? 5.393 14.257 7.814 1.00 92.50 90 ALA A N 1
ATOM 649 C CA . ALA A 1 90 ? 4.527 13.644 6.820 1.00 92.50 90 ALA A CA 1
ATOM 650 C C . ALA A 1 90 ? 3.267 13.039 7.471 1.00 92.50 90 ALA A C 1
ATOM 652 O O . ALA A 1 90 ? 3.336 12.494 8.576 1.00 92.50 90 ALA A O 1
ATOM 653 N N . PRO A 1 91 ? 2.119 13.051 6.769 1.00 92.00 91 PRO A N 1
ATOM 654 C CA . PRO A 1 91 ? 0.919 12.370 7.239 1.00 92.00 91 PRO A CA 1
ATOM 655 C C . PRO A 1 91 ? 1.186 10.895 7.566 1.00 92.00 91 PRO A C 1
ATOM 657 O O . PRO A 1 91 ? 1.945 10.229 6.857 1.00 92.00 91 PRO A O 1
ATOM 660 N N . ALA A 1 92 ? 0.498 10.356 8.578 1.00 92.44 92 ALA A N 1
ATOM 661 C CA . ALA A 1 92 ? 0.663 8.964 9.010 1.00 92.44 92 ALA A CA 1
ATOM 662 C C . ALA A 1 92 ? 0.516 7.962 7.849 1.00 92.44 92 ALA A C 1
ATOM 664 O O . ALA A 1 92 ? 1.304 7.025 7.733 1.00 92.44 92 ALA A O 1
ATOM 665 N N . ALA A 1 93 ? -0.432 8.201 6.935 1.00 91.62 93 ALA A N 1
ATOM 666 C CA . ALA A 1 93 ? -0.623 7.369 5.749 1.00 91.62 93 ALA A CA 1
ATOM 667 C C . ALA A 1 93 ? 0.622 7.301 4.845 1.00 91.62 93 ALA A C 1
ATOM 669 O O . ALA A 1 93 ? 0.957 6.241 4.321 1.00 91.62 93 ALA A O 1
ATOM 670 N N . THR A 1 94 ? 1.356 8.407 4.711 1.00 94.00 94 THR A N 1
ATOM 671 C CA . THR A 1 94 ? 2.592 8.478 3.922 1.00 94.00 94 THR A CA 1
ATOM 672 C C . THR A 1 94 ? 3.715 7.664 4.560 1.00 94.00 94 THR A C 1
ATOM 674 O O . THR A 1 94 ? 4.462 6.999 3.833 1.00 94.00 94 THR A O 1
ATOM 677 N N . ALA A 1 95 ? 3.828 7.699 5.893 1.00 94.75 95 ALA A N 1
ATOM 678 C CA . ALA A 1 95 ? 4.789 6.895 6.648 1.00 94.75 95 ALA A CA 1
ATOM 679 C C . ALA A 1 95 ? 4.470 5.395 6.542 1.00 94.75 95 ALA A C 1
ATOM 681 O O . ALA A 1 95 ? 5.355 4.596 6.243 1.00 94.75 95 ALA A O 1
ATOM 682 N N . TRP A 1 96 ? 3.196 5.022 6.686 1.00 95.62 96 TRP A N 1
ATOM 683 C CA . TRP A 1 96 ? 2.728 3.642 6.536 1.00 95.62 96 TRP A CA 1
ATOM 684 C C . TRP A 1 96 ? 2.917 3.092 5.119 1.00 95.62 96 TRP A C 1
ATOM 686 O O . TRP A 1 96 ? 3.449 1.995 4.954 1.00 95.62 96 TRP A O 1
ATOM 696 N N . SER A 1 97 ? 2.558 3.870 4.093 1.00 93.94 97 SER A N 1
ATOM 697 C CA . SER A 1 97 ? 2.820 3.538 2.686 1.00 93.94 97 SER A CA 1
ATOM 698 C C . SER A 1 97 ? 4.312 3.270 2.452 1.00 93.94 97 SER A C 1
ATOM 700 O O . SER A 1 97 ? 4.675 2.243 1.882 1.00 93.94 97 SER A O 1
ATOM 702 N N . HIS A 1 98 ? 5.190 4.133 2.972 1.00 94.94 98 HIS A N 1
ATOM 703 C CA . HIS A 1 98 ? 6.637 3.958 2.845 1.00 94.94 98 HIS A CA 1
ATOM 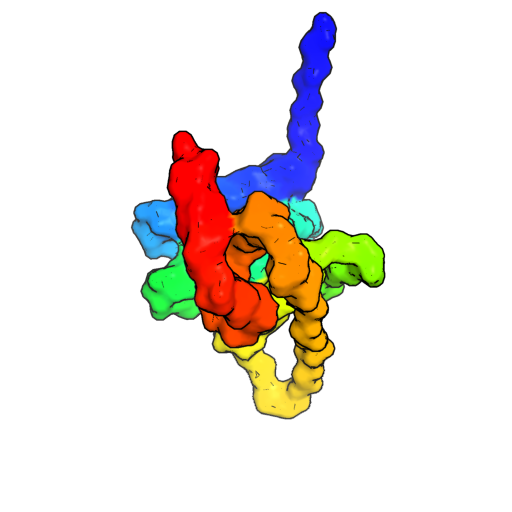704 C C . HIS A 1 98 ? 7.158 2.708 3.557 1.00 94.94 98 HIS A C 1
ATOM 706 O O . HIS A 1 98 ? 7.913 1.929 2.972 1.00 94.94 98 HIS A O 1
ATOM 712 N N . TRP A 1 99 ? 6.732 2.494 4.806 1.00 95.06 99 TRP A N 1
ATOM 713 C CA . TRP A 1 99 ? 7.086 1.300 5.567 1.00 95.06 99 TRP A CA 1
ATOM 714 C C . TRP A 1 99 ? 6.679 0.028 4.816 1.00 95.06 99 TRP A C 1
ATOM 716 O O . TRP A 1 99 ? 7.445 -0.932 4.768 1.00 95.06 99 TRP A O 1
ATOM 726 N N . HIS A 1 100 ? 5.514 0.021 4.166 1.00 94.44 100 HIS A N 1
ATOM 727 C CA . HIS A 1 100 ? 5.042 -1.133 3.400 1.00 94.44 100 HIS A CA 1
ATOM 728 C C . HIS A 1 100 ? 5.821 -1.381 2.121 1.00 94.44 100 HIS A C 1
ATOM 730 O O . HIS A 1 100 ? 6.073 -2.539 1.792 1.00 94.44 100 HIS A O 1
ATOM 736 N N . MET A 1 101 ? 6.262 -0.328 1.429 1.00 94.06 101 MET A N 1
ATOM 737 C CA . MET A 1 101 ? 7.181 -0.469 0.296 1.00 94.06 101 MET A CA 1
ATOM 738 C C . MET A 1 101 ? 8.472 -1.166 0.743 1.00 94.06 101 MET A C 1
ATOM 740 O O . MET A 1 101 ? 8.868 -2.167 0.150 1.00 94.06 101 MET A O 1
ATOM 744 N N . ILE A 1 102 ? 9.080 -0.704 1.842 1.00 93.12 102 ILE A N 1
ATOM 745 C CA . ILE A 1 102 ? 10.294 -1.308 2.415 1.00 93.12 102 ILE A CA 1
ATOM 746 C C . ILE A 1 102 ? 10.046 -2.761 2.836 1.00 93.12 102 ILE A C 1
ATOM 748 O O . ILE A 1 102 ? 10.817 -3.657 2.489 1.00 93.12 102 ILE A O 1
ATOM 752 N N . SER A 1 103 ? 8.966 -3.014 3.573 1.00 91.62 103 SER A N 1
ATOM 753 C CA . SER A 1 103 ? 8.602 -4.352 4.044 1.00 91.62 103 SER A CA 1
ATOM 754 C C . SER A 1 103 ? 8.317 -5.314 2.889 1.00 91.62 103 SER A C 1
ATOM 756 O O . SER A 1 103 ? 8.680 -6.487 2.961 1.00 91.62 103 SER A O 1
ATOM 758 N N . THR A 1 104 ? 7.712 -4.826 1.806 1.00 91.94 104 THR A N 1
ATOM 759 C CA . THR A 1 104 ? 7.454 -5.602 0.589 1.00 91.94 104 THR A CA 1
ATOM 760 C C . THR A 1 104 ? 8.749 -5.925 -0.149 1.00 91.94 104 THR A C 1
ATOM 762 O O . THR A 1 104 ? 8.978 -7.092 -0.466 1.00 91.94 104 THR A O 1
ATOM 765 N N . LEU A 1 105 ? 9.638 -4.944 -0.336 1.00 91.00 105 LEU A N 1
ATOM 766 C CA . LEU A 1 105 ? 10.955 -5.160 -0.944 1.00 91.00 105 LEU A CA 1
ATOM 767 C C . LEU A 1 105 ? 11.763 -6.213 -0.183 1.00 91.00 105 LEU A C 1
ATOM 769 O O . LEU A 1 105 ? 12.274 -7.141 -0.799 1.00 91.00 105 LEU A O 1
ATOM 773 N N . ARG A 1 106 ? 11.801 -6.152 1.155 1.00 88.38 106 ARG A N 1
ATOM 774 C CA . ARG A 1 106 ? 12.515 -7.154 1.968 1.00 88.38 106 ARG A CA 1
ATOM 775 C C . ARG A 1 106 ? 11.977 -8.576 1.801 1.00 88.38 106 ARG A C 1
ATOM 777 O O . ARG A 1 106 ? 12.742 -9.522 1.950 1.00 88.38 106 ARG A O 1
ATOM 784 N N . ARG A 1 107 ? 10.676 -8.739 1.545 1.00 86.75 107 ARG A N 1
ATOM 785 C CA . ARG A 1 107 ? 10.062 -10.061 1.339 1.00 86.75 107 ARG A CA 1
ATOM 786 C C . ARG A 1 107 ? 10.333 -10.618 -0.053 1.00 86.75 107 ARG A C 1
ATOM 788 O O . ARG A 1 107 ? 10.559 -11.813 -0.187 1.00 86.75 107 ARG A O 1
ATOM 795 N N . ILE A 1 108 ? 10.257 -9.763 -1.068 1.00 85.31 108 ILE A N 1
ATOM 796 C CA . ILE A 1 108 ? 10.311 -10.168 -2.478 1.00 85.31 108 ILE A CA 1
ATOM 797 C C . ILE A 1 108 ? 11.756 -10.245 -2.983 1.00 85.31 108 ILE A C 1
ATOM 799 O O . ILE A 1 108 ? 12.094 -11.129 -3.763 1.00 85.31 108 ILE A O 1
ATOM 803 N N . ALA A 1 109 ? 12.609 -9.337 -2.520 1.00 80.44 109 ALA A N 1
ATOM 804 C CA . ALA A 1 109 ? 14.019 -9.245 -2.865 1.00 80.44 109 ALA A CA 1
ATOM 805 C C . ALA A 1 109 ? 14.844 -9.154 -1.570 1.00 80.44 109 ALA A C 1
ATOM 807 O O . ALA A 1 109 ? 15.368 -8.084 -1.239 1.00 80.44 109 ALA A O 1
ATOM 808 N N . PRO A 1 110 ? 14.920 -10.246 -0.783 1.00 76.38 110 PRO A N 1
ATOM 809 C CA . PRO A 1 110 ? 15.688 -10.242 0.451 1.00 76.38 110 PRO A CA 1
ATOM 810 C C . PRO A 1 110 ? 17.145 -9.865 0.152 1.00 76.38 110 PRO A C 1
ATOM 812 O O . PRO A 1 110 ? 17.728 -10.378 -0.810 1.00 76.38 110 PRO A O 1
ATOM 815 N N . PRO A 1 111 ? 17.744 -8.965 0.950 1.00 72.12 111 PRO A N 1
ATOM 816 C CA . PRO A 1 111 ? 19.120 -8.558 0.732 1.00 72.12 111 PRO A CA 1
ATOM 817 C C . PRO A 1 111 ? 20.057 -9.770 0.876 1.00 72.12 111 PRO A C 1
ATOM 819 O O . PRO A 1 111 ? 19.764 -10.687 1.653 1.00 72.12 111 PRO A O 1
ATOM 822 N N . PRO A 1 112 ? 21.189 -9.794 0.149 1.00 77.00 112 PRO A N 1
ATOM 823 C CA . PRO A 1 112 ? 22.135 -10.895 0.237 1.00 77.00 112 PRO A CA 1
ATOM 824 C C . PRO A 1 112 ? 22.662 -11.057 1.675 1.00 77.00 112 PRO A C 1
ATOM 826 O O . PRO A 1 112 ? 22.757 -10.068 2.413 1.00 77.00 112 PRO A O 1
ATOM 829 N N . PRO A 1 113 ? 23.032 -12.284 2.088 1.00 78.38 113 PRO A N 1
ATOM 830 C CA . PRO A 1 113 ? 23.570 -12.534 3.421 1.00 78.38 113 PRO A CA 1
ATOM 831 C C . PRO A 1 113 ? 24.738 -11.592 3.749 1.00 78.38 113 PRO A C 1
ATOM 833 O O . PRO A 1 113 ? 25.697 -11.499 2.986 1.00 78.38 113 PRO A O 1
ATOM 836 N N . GLY A 1 114 ? 24.658 -10.896 4.887 1.00 74.56 114 GLY A N 1
ATOM 837 C CA . GLY A 1 114 ? 25.700 -9.973 5.356 1.00 74.56 114 GLY A CA 1
ATOM 838 C C . GLY A 1 114 ? 25.559 -8.518 4.893 1.00 74.56 114 GLY A C 1
ATOM 839 O O . GLY A 1 114 ? 26.327 -7.673 5.349 1.00 74.56 114 GLY A O 1
ATOM 840 N N . ALA A 1 115 ? 24.579 -8.190 4.046 1.00 74.06 115 ALA A N 1
ATOM 841 C CA . ALA A 1 115 ? 24.252 -6.796 3.762 1.00 74.06 115 ALA A CA 1
ATOM 842 C C . ALA A 1 115 ? 23.624 -6.115 4.997 1.00 74.06 115 ALA A C 1
ATOM 844 O O . ALA A 1 115 ? 22.844 -6.748 5.719 1.00 74.06 115 ALA A O 1
ATOM 845 N N . PRO A 1 116 ? 23.926 -4.828 5.254 1.00 67.06 116 PRO A N 1
ATOM 846 C CA . PRO A 1 116 ? 23.306 -4.094 6.347 1.00 67.06 116 PRO A CA 1
ATOM 847 C C . PRO A 1 116 ? 21.792 -4.036 6.130 1.00 67.06 116 PRO A C 1
ATOM 849 O O . PRO A 1 116 ? 21.311 -3.543 5.109 1.00 67.06 116 PRO A O 1
ATOM 852 N N . ALA A 1 117 ? 21.030 -4.542 7.099 1.00 62.03 117 ALA A N 1
ATOM 853 C CA . ALA A 1 117 ? 19.586 -4.400 7.083 1.00 62.03 117 ALA A CA 1
ATOM 854 C C . ALA A 1 117 ? 19.252 -2.916 7.265 1.00 62.03 117 ALA A C 1
ATOM 856 O O . ALA A 1 117 ? 19.420 -2.367 8.352 1.00 62.03 117 ALA A O 1
ATOM 857 N N . VAL A 1 118 ? 18.771 -2.251 6.213 1.00 62.88 118 VAL A N 1
ATOM 858 C CA . VAL A 1 118 ? 18.095 -0.961 6.379 1.00 62.88 118 VAL A CA 1
ATOM 859 C C . VAL A 1 118 ? 16.867 -1.253 7.221 1.00 62.88 118 VAL A C 1
ATOM 861 O O . VAL A 1 118 ? 15.931 -1.839 6.691 1.00 62.88 118 VAL A O 1
ATOM 864 N N . THR A 1 119 ? 16.874 -0.926 8.513 1.00 64.25 119 THR A N 1
ATOM 865 C CA . THR A 1 119 ? 15.729 -1.099 9.412 1.00 64.25 119 THR A CA 1
ATOM 866 C C . THR A 1 119 ? 14.926 0.192 9.429 1.00 64.25 119 THR A C 1
ATOM 868 O O . THR A 1 119 ? 15.405 1.226 9.880 1.00 64.25 119 THR A O 1
ATOM 871 N N . TYR A 1 120 ? 13.704 0.121 8.917 1.00 77.69 120 TYR A N 1
ATOM 872 C CA . TYR A 1 120 ? 12.704 1.171 9.063 1.00 77.69 120 TYR A CA 1
ATOM 873 C C . TYR A 1 120 ? 11.698 0.671 10.089 1.00 77.69 120 TYR A C 1
ATOM 875 O O . TYR A 1 120 ? 11.142 -0.419 9.908 1.00 77.69 120 TYR A O 1
ATOM 883 N N . GLU A 1 121 ? 11.565 1.410 11.184 1.00 87.50 121 GLU A N 1
ATOM 884 C CA . GLU A 1 121 ? 10.689 1.052 12.294 1.00 87.50 121 GLU A CA 1
ATOM 885 C C . GLU A 1 121 ? 9.225 1.108 11.848 1.00 87.50 121 GLU A C 1
ATOM 887 O O . GLU A 1 121 ? 8.852 1.896 10.976 1.00 87.50 121 GLU A O 1
ATOM 892 N N . GLU A 1 122 ? 8.409 0.215 12.403 1.00 91.75 122 GLU A N 1
ATOM 893 C CA . GLU A 1 122 ? 6.966 0.236 12.182 1.00 91.75 122 GLU A CA 1
ATOM 894 C C . GLU A 1 122 ? 6.397 1.569 12.701 1.00 91.75 122 GLU A C 1
ATOM 896 O O . GLU A 1 122 ? 6.630 1.895 13.866 1.00 91.75 122 GLU A O 1
ATOM 901 N N . PRO A 1 123 ? 5.696 2.365 11.867 1.00 93.44 123 PRO A N 1
ATOM 902 C CA . PRO A 1 123 ? 5.120 3.626 12.319 1.00 93.44 123 PRO A CA 1
ATOM 903 C C . PRO A 1 123 ? 4.081 3.411 13.423 1.00 93.44 123 PRO A C 1
ATOM 905 O O . PRO A 1 123 ? 3.479 2.344 13.531 1.00 93.44 123 PRO A O 1
ATOM 908 N N . ASP A 1 124 ? 3.806 4.449 14.211 1.00 91.38 124 ASP A N 1
ATOM 909 C CA . ASP A 1 124 ? 2.725 4.386 15.193 1.00 91.38 124 ASP A CA 1
ATOM 910 C C . ASP A 1 124 ? 1.343 4.266 14.512 1.00 91.38 124 ASP A C 1
ATOM 912 O O . ASP A 1 124 ? 1.045 4.897 13.486 1.00 91.38 124 ASP A O 1
ATOM 916 N N . ALA A 1 125 ? 0.481 3.446 15.111 1.00 93.94 125 ALA A N 1
ATOM 917 C CA . ALA A 1 125 ? -0.916 3.250 14.730 1.00 93.94 125 ALA A CA 1
ATOM 918 C C . ALA A 1 125 ? -1.891 3.408 15.905 1.00 93.94 125 ALA A C 1
ATOM 920 O O . ALA A 1 125 ? -3.081 3.156 15.721 1.00 93.94 125 ALA A O 1
ATOM 921 N N . ALA A 1 126 ? -1.454 3.873 17.082 1.00 92.19 126 ALA A N 1
ATOM 922 C CA . ALA A 1 126 ? -2.343 4.113 18.224 1.00 92.19 126 ALA A CA 1
ATOM 923 C C . ALA A 1 126 ? -3.505 5.067 17.875 1.00 92.19 126 ALA A C 1
ATOM 925 O O . ALA A 1 126 ? -4.619 4.944 18.391 1.00 92.19 126 ALA A O 1
ATOM 926 N N . TRP A 1 127 ? -3.283 5.977 16.922 1.00 92.62 127 TRP A N 1
ATOM 927 C CA . TRP A 1 127 ? -4.309 6.869 16.380 1.00 92.62 127 TRP A CA 1
ATOM 928 C C . TRP A 1 127 ? -5.480 6.136 15.693 1.00 92.62 127 TRP A C 1
ATOM 930 O O . TRP A 1 127 ? -6.584 6.678 15.650 1.00 92.62 127 TRP A O 1
ATOM 940 N N . LEU A 1 128 ? -5.293 4.906 15.192 1.00 94.38 128 LEU A N 1
ATOM 941 C CA . LEU A 1 128 ? -6.379 4.070 14.657 1.00 94.38 128 LEU A CA 1
ATOM 942 C C . LEU A 1 128 ? -7.235 3.454 15.767 1.00 94.38 128 LEU A C 1
ATOM 944 O O . LEU A 1 128 ? -8.441 3.274 15.589 1.00 94.38 128 LEU A O 1
ATOM 948 N N . GLU A 1 129 ? -6.635 3.126 16.909 1.00 89.00 129 GLU A N 1
ATOM 949 C CA . GLU A 1 129 ? -7.323 2.449 18.013 1.00 89.00 129 GLU A CA 1
ATOM 950 C C . GLU A 1 129 ? -8.372 3.360 18.658 1.00 89.00 129 GLU A C 1
ATOM 952 O O . GLU A 1 129 ? -9.475 2.918 18.974 1.00 89.00 129 GLU A O 1
ATOM 957 N N . GLN A 1 130 ? -8.056 4.651 18.775 1.00 88.62 130 GLN A N 1
ATOM 958 C CA . GLN A 1 130 ? -8.896 5.646 19.450 1.00 88.62 130 GLN A CA 1
ATOM 959 C C . GLN A 1 130 ? -9.862 6.378 18.503 1.00 88.62 130 GLN A C 1
ATOM 961 O O . GLN A 1 130 ? -10.734 7.124 18.951 1.00 88.62 130 GLN A O 1
ATOM 966 N N . ALA A 1 131 ? -9.730 6.187 17.187 1.00 95.12 131 ALA A N 1
ATOM 967 C CA . ALA A 1 131 ? -10.529 6.910 16.205 1.00 95.12 131 ALA A CA 1
ATOM 968 C C . ALA A 1 131 ? -12.023 6.510 16.246 1.00 95.12 131 ALA A C 1
ATOM 970 O O . ALA A 1 131 ? -12.342 5.316 16.318 1.00 95.12 131 ALA A O 1
ATOM 971 N N . PRO A 1 132 ? -12.965 7.463 16.086 1.00 96.31 132 PRO A N 1
ATOM 972 C CA . PRO A 1 132 ? -14.360 7.145 15.775 1.00 96.31 132 PRO A CA 1
ATOM 973 C C . PRO A 1 132 ? -14.458 6.249 14.536 1.00 96.31 132 PRO A C 1
ATOM 975 O O . PRO A 1 132 ? -13.615 6.338 13.642 1.00 96.31 132 PRO A O 1
ATOM 978 N N . TRP A 1 133 ? -15.489 5.402 14.448 1.00 96.00 133 TRP A N 1
ATOM 979 C CA . TRP A 1 133 ? -15.590 4.396 13.378 1.00 96.00 133 TRP A CA 1
ATOM 980 C C . TRP A 1 133 ? -15.537 5.005 11.962 1.00 96.00 133 TRP A C 1
ATOM 982 O O . TRP A 1 133 ? -14.976 4.393 11.056 1.00 96.00 133 TRP A O 1
ATOM 992 N N . GLN A 1 134 ? -16.059 6.221 11.763 1.00 95.69 134 GLN A N 1
ATOM 993 C CA . GLN A 1 134 ? -16.000 6.942 10.484 1.00 95.69 134 GLN A CA 1
ATOM 994 C C . GLN A 1 134 ? -14.557 7.280 10.099 1.00 95.69 134 GLN A C 1
ATOM 996 O O . GLN A 1 134 ? -14.109 6.968 9.000 1.00 95.69 134 GLN A O 1
ATOM 1001 N N . SER A 1 135 ? -13.809 7.888 11.021 1.00 95.06 135 SER A N 1
ATOM 1002 C CA . SER A 1 135 ? -12.409 8.246 10.790 1.00 95.06 135 SER A CA 1
ATOM 1003 C C . SER A 1 135 ? -11.546 6.998 10.636 1.00 95.06 135 SER A C 1
ATOM 1005 O O . SER A 1 135 ? -10.702 6.946 9.752 1.00 95.06 135 SER A O 1
ATOM 1007 N N . PHE A 1 136 ? -11.793 5.970 11.450 1.00 95.88 136 P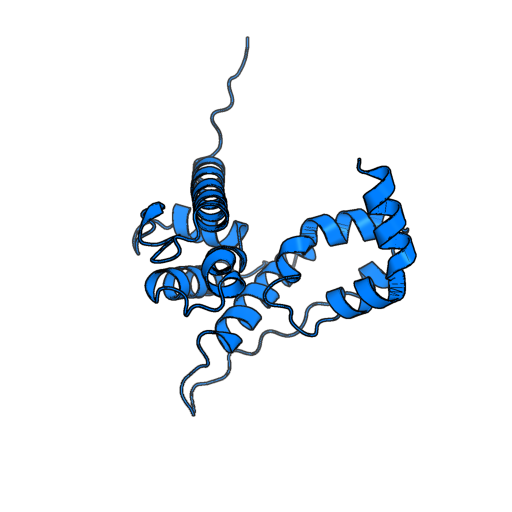HE A N 1
ATOM 1008 C CA . PHE A 1 136 ? -11.115 4.680 11.357 1.00 95.88 136 PHE A CA 1
ATOM 1009 C C . PHE A 1 136 ? -11.294 4.034 9.976 1.00 95.88 136 PHE A C 1
ATOM 1011 O O . PHE A 1 136 ? -10.313 3.683 9.325 1.00 95.88 136 PHE A O 1
ATOM 1018 N N . THR A 1 137 ? -12.538 3.930 9.499 1.00 96.00 137 THR A N 1
ATOM 1019 C CA . THR A 1 137 ? -12.847 3.337 8.187 1.00 96.00 137 THR A CA 1
ATOM 1020 C C . THR A 1 137 ? -12.254 4.140 7.038 1.00 96.00 137 THR A C 1
ATOM 1022 O O . THR A 1 137 ? -11.612 3.557 6.173 1.00 96.00 137 THR A O 1
ATOM 1025 N N . HIS A 1 138 ? -12.378 5.469 7.063 1.00 94.81 138 HIS A N 1
ATOM 1026 C CA . HIS A 1 138 ? -11.751 6.337 6.067 1.00 94.81 138 HIS A CA 1
ATOM 1027 C C . HIS A 1 138 ? -10.232 6.124 5.991 1.00 94.81 138 HIS A C 1
ATOM 1029 O O . HIS A 1 138 ? -9.670 5.985 4.907 1.00 94.81 138 HIS A O 1
ATOM 1035 N N . GLN A 1 139 ? -9.559 6.065 7.140 1.00 95.00 139 GLN A N 1
ATOM 1036 C CA . GLN A 1 139 ? -8.110 5.892 7.188 1.00 95.00 139 GLN A CA 1
ATOM 1037 C C . GLN A 1 139 ? -7.679 4.502 6.709 1.00 95.00 139 GLN A C 1
ATOM 1039 O O . GLN A 1 139 ? -6.692 4.395 5.986 1.00 95.00 139 GLN A O 1
ATOM 1044 N N . LEU A 1 140 ? -8.443 3.448 7.019 1.00 94.75 140 LEU A N 1
ATOM 1045 C CA . LEU A 1 140 ? -8.197 2.122 6.445 1.00 94.75 140 LEU A CA 1
ATOM 1046 C C . LEU A 1 140 ? -8.419 2.076 4.930 1.00 94.75 140 LEU A C 1
ATOM 1048 O O . LEU A 1 140 ? -7.680 1.368 4.256 1.00 94.75 140 LEU A O 1
ATOM 1052 N N . SER A 1 141 ? -9.354 2.853 4.375 1.00 93.88 141 SER A N 1
ATOM 1053 C CA . SER A 1 141 ? -9.501 2.975 2.918 1.00 93.88 141 SER A CA 1
ATOM 1054 C C . SER A 1 141 ? -8.275 3.622 2.269 1.00 93.88 141 SER A C 1
ATOM 1056 O O . SER A 1 141 ? -7.804 3.142 1.243 1.00 93.88 141 SER A O 1
ATOM 1058 N N . VAL A 1 142 ? -7.712 4.670 2.883 1.00 93.06 142 VAL A N 1
ATOM 1059 C CA . VAL A 1 142 ? -6.456 5.294 2.418 1.00 93.06 142 VAL A CA 1
ATOM 1060 C C . VAL A 1 142 ? -5.277 4.318 2.520 1.00 93.06 142 VAL A C 1
ATOM 1062 O O . VAL A 1 142 ? -4.381 4.327 1.681 1.00 93.06 142 VAL A O 1
ATOM 1065 N N . LEU A 1 143 ? -5.285 3.458 3.539 1.00 94.00 143 LEU A N 1
ATOM 1066 C CA . LEU A 1 143 ? -4.255 2.455 3.800 1.00 94.00 143 LEU A CA 1
ATOM 1067 C C . LEU A 1 143 ? -4.529 1.093 3.142 1.00 94.00 143 LEU A C 1
ATOM 1069 O O . LEU A 1 143 ? -3.787 0.145 3.395 1.00 94.00 143 LEU A O 1
ATOM 1073 N N . ALA A 1 144 ? -5.547 0.973 2.287 1.00 90.88 144 ALA A N 1
ATOM 1074 C CA . ALA A 1 144 ? -5.902 -0.286 1.633 1.00 90.88 144 ALA A CA 1
ATOM 1075 C C . ALA A 1 144 ? -4.736 -0.967 0.876 1.00 90.88 144 ALA A C 1
ATOM 1077 O O . ALA A 1 144 ? -4.651 -2.195 0.964 1.00 90.88 144 ALA A O 1
ATOM 1078 N N . PRO A 1 145 ? -3.785 -0.238 0.244 1.00 89.31 145 PRO A N 1
ATOM 1079 C CA . PRO A 1 145 ? -2.589 -0.844 -0.362 1.00 89.31 145 PRO A CA 1
ATOM 1080 C C . PRO A 1 145 ? -1.732 -1.692 0.596 1.00 89.31 145 PRO A C 1
ATOM 1082 O O . PRO A 1 145 ? -0.967 -2.550 0.170 1.00 89.31 145 PRO A O 1
ATOM 1085 N N . LEU A 1 146 ? -1.854 -1.503 1.918 1.00 91.44 146 LEU A N 1
ATOM 1086 C CA . LEU A 1 146 ? -1.163 -2.335 2.914 1.00 91.44 146 LEU A CA 1
ATOM 1087 C C . LEU A 1 146 ? -1.658 -3.789 2.947 1.00 91.44 146 LEU A C 1
ATOM 1089 O O . LEU A 1 146 ? -0.989 -4.657 3.510 1.00 91.44 146 LEU A O 1
ATOM 1093 N N . ALA A 1 147 ? -2.844 -4.060 2.398 1.00 89.50 147 ALA A N 1
ATOM 1094 C CA . ALA A 1 147 ? -3.477 -5.369 2.489 1.00 89.50 147 ALA A CA 1
ATOM 1095 C C . ALA A 1 147 ? -2.713 -6.453 1.713 1.00 89.50 147 ALA A C 1
ATOM 1097 O O . ALA A 1 147 ? -2.780 -7.624 2.091 1.00 89.50 147 ALA A O 1
ATOM 1098 N N . VAL A 1 148 ? -1.980 -6.085 0.653 1.00 84.75 148 VAL A N 1
ATOM 1099 C CA . VAL A 1 148 ? -1.241 -7.030 -0.192 1.00 84.75 148 VAL A CA 1
ATOM 1100 C C . VAL A 1 148 ? 0.146 -6.474 -0.567 1.00 84.75 148 VAL A C 1
ATOM 1102 O O . VAL A 1 148 ? 0.265 -5.300 -0.899 1.00 84.75 148 VAL A O 1
ATOM 1105 N N . PRO A 1 149 ? 1.214 -7.295 -0.531 1.00 81.62 149 PRO A N 1
ATOM 1106 C CA . PRO A 1 149 ? 1.283 -8.567 0.184 1.00 81.62 149 PRO A CA 1
ATOM 1107 C C . PRO A 1 149 ? 1.093 -8.337 1.685 1.00 81.62 149 PRO A C 1
ATOM 1109 O O . PRO A 1 149 ? 1.775 -7.494 2.267 1.00 81.62 149 PRO A O 1
ATOM 1112 N N . ALA A 1 150 ? 0.185 -9.095 2.306 1.00 78.62 150 ALA A N 1
ATOM 1113 C CA . ALA A 1 150 ? -0.161 -8.911 3.709 1.00 78.62 150 ALA A CA 1
ATOM 1114 C C . ALA A 1 150 ? 1.088 -9.025 4.595 1.00 78.62 150 ALA A C 1
ATOM 1116 O O . ALA A 1 150 ? 1.807 -10.026 4.574 1.00 78.62 150 ALA A O 1
ATOM 1117 N N . ALA A 1 151 ? 1.337 -7.978 5.377 1.00 81.19 151 ALA A N 1
ATOM 1118 C CA . ALA A 1 151 ? 2.403 -7.921 6.362 1.00 81.19 151 ALA A CA 1
ATOM 1119 C C . ALA A 1 151 ? 1.787 -7.861 7.763 1.00 81.19 151 ALA A C 1
ATOM 1121 O O . ALA A 1 151 ? 0.916 -7.009 7.983 1.00 81.19 151 ALA A O 1
ATOM 1122 N N . PRO A 1 152 ? 2.264 -8.671 8.728 1.00 89.19 152 PRO A N 1
ATOM 1123 C CA . PRO A 1 152 ? 1.996 -8.410 10.135 1.00 89.19 152 PRO A CA 1
ATOM 1124 C C . PRO A 1 152 ? 2.356 -6.959 10.466 1.00 89.19 152 PRO A C 1
ATOM 1126 O O . PRO A 1 152 ? 3.498 -6.550 10.281 1.00 89.19 152 PRO A O 1
ATOM 1129 N N . SER A 1 153 ? 1.366 -6.175 10.891 1.00 93.38 153 SER A N 1
ATOM 1130 C CA . SER A 1 153 ? 1.513 -4.741 11.172 1.00 93.38 153 SER A CA 1
ATOM 1131 C C . SER A 1 153 ? 0.454 -4.263 12.163 1.00 93.38 153 SER A C 1
ATOM 1133 O O . SER A 1 153 ? -0.591 -4.898 12.331 1.00 93.38 153 SER A O 1
ATOM 1135 N N . ALA A 1 154 ? 0.692 -3.128 12.815 1.00 94.44 154 ALA A N 1
ATOM 1136 C CA . ALA A 1 154 ? -0.254 -2.513 13.736 1.00 94.44 154 ALA A CA 1
ATOM 1137 C C . ALA A 1 154 ? -1.550 -2.109 13.035 1.00 94.44 154 ALA A C 1
ATOM 1139 O O . ALA A 1 154 ? -2.621 -2.296 13.605 1.00 94.44 154 ALA A O 1
ATOM 1140 N N . VAL A 1 155 ? -1.481 -1.664 11.774 1.00 95.00 155 VAL A N 1
ATOM 1141 C CA . VAL A 1 155 ? -2.681 -1.383 10.971 1.00 95.00 155 VAL A CA 1
ATOM 1142 C C . VAL A 1 155 ? -3.514 -2.649 10.774 1.00 95.00 155 VAL A C 1
ATOM 1144 O O . VAL A 1 155 ? -4.724 -2.622 10.998 1.00 95.00 155 VAL A O 1
ATOM 1147 N N . GLN A 1 156 ? -2.886 -3.781 10.432 1.00 93.94 156 GLN A N 1
ATOM 1148 C CA . GLN A 1 156 ? -3.592 -5.059 10.295 1.00 93.94 156 GLN A CA 1
ATOM 1149 C C . GLN A 1 156 ? -4.220 -5.505 11.626 1.00 93.94 156 GLN A C 1
ATOM 1151 O O . GLN A 1 156 ? -5.363 -5.973 11.646 1.00 93.94 156 GLN A O 1
ATOM 1156 N N . ARG A 1 157 ? -3.498 -5.348 12.745 1.00 94.56 157 ARG A N 1
ATOM 1157 C CA . ARG A 1 157 ? -4.012 -5.668 14.087 1.00 94.56 157 ARG A CA 1
ATOM 1158 C C . ARG A 1 157 ? -5.225 -4.801 14.434 1.00 94.56 157 ARG A C 1
ATOM 1160 O O . ARG A 1 157 ? -6.251 -5.346 14.835 1.00 94.56 157 ARG A O 1
ATOM 1167 N N . ALA A 1 158 ? -5.150 -3.490 14.201 1.00 95.12 158 ALA A N 1
ATOM 1168 C CA . ALA A 1 158 ? -6.253 -2.559 14.435 1.00 95.12 158 ALA A CA 1
ATOM 1169 C C . ALA A 1 158 ? -7.476 -2.871 13.553 1.00 95.12 158 ALA A C 1
ATOM 1171 O O . ALA A 1 158 ? -8.601 -2.919 14.054 1.00 95.12 158 ALA A O 1
ATOM 1172 N N . ALA A 1 159 ? -7.261 -3.155 12.262 1.00 94.31 159 ALA A N 1
ATOM 1173 C CA . ALA A 1 159 ? -8.310 -3.585 11.335 1.00 94.31 159 ALA A CA 1
ATOM 1174 C C . ALA A 1 159 ? -9.023 -4.855 11.825 1.00 94.31 159 ALA A C 1
ATOM 1176 O O . ALA A 1 159 ? -10.252 -4.910 11.850 1.00 94.31 159 ALA A O 1
ATOM 1177 N N . SER A 1 160 ? -8.250 -5.843 12.283 1.00 94.25 160 SER A N 1
ATOM 1178 C CA . SER A 1 160 ? -8.772 -7.119 12.784 1.00 94.25 160 SER A CA 1
ATOM 1179 C C . SER A 1 160 ? -9.565 -6.946 14.083 1.00 94.25 160 SER A C 1
ATOM 1181 O O . SER A 1 160 ? -10.655 -7.496 14.221 1.00 94.25 160 SER A O 1
ATOM 1183 N N . ALA A 1 161 ? -9.058 -6.140 15.022 1.00 96.25 161 ALA A N 1
ATOM 1184 C CA . ALA A 1 161 ? -9.709 -5.885 16.308 1.00 96.25 161 ALA A CA 1
ATOM 1185 C C . ALA A 1 161 ? -11.034 -5.114 16.177 1.00 96.25 161 ALA A C 1
ATOM 1187 O O . ALA A 1 161 ? -11.900 -5.212 17.045 1.00 96.25 161 ALA A O 1
ATOM 1188 N N . ARG A 1 162 ? -11.210 -4.353 15.089 1.00 96.31 162 ARG A N 1
ATOM 1189 C CA . ARG A 1 162 ? -12.373 -3.484 14.858 1.00 96.31 162 ARG A CA 1
ATOM 1190 C C . ARG A 1 162 ? -13.136 -3.831 13.578 1.00 96.31 162 ARG A C 1
ATOM 1192 O O . ARG A 1 162 ? -13.717 -2.955 12.935 1.00 96.31 162 ARG A O 1
ATOM 1199 N N . ALA A 1 163 ? -13.196 -5.116 13.228 1.00 95.88 163 ALA A N 1
ATOM 1200 C CA . ALA A 1 163 ? -13.845 -5.594 12.004 1.00 95.88 163 ALA A CA 1
ATOM 1201 C C . ALA A 1 163 ? -15.313 -5.135 11.852 1.00 95.88 163 ALA A C 1
ATOM 1203 O O . ALA A 1 163 ? -15.751 -4.842 10.742 1.00 95.88 163 ALA A O 1
ATOM 1204 N N . VAL A 1 164 ? -16.068 -5.005 12.953 1.00 96.94 164 VAL A N 1
ATOM 1205 C CA . VAL A 1 164 ? -17.460 -4.507 12.930 1.00 96.94 164 VAL A CA 1
ATOM 1206 C C . VAL A 1 164 ? -17.539 -3.041 12.496 1.00 96.94 164 VAL A C 1
ATOM 1208 O O . VAL A 1 164 ? -18.424 -2.675 11.723 1.00 96.94 164 VAL A O 1
ATOM 1211 N N . ASP A 1 165 ? -16.617 -2.198 12.964 1.00 96.69 165 ASP A N 1
ATOM 1212 C CA . ASP A 1 165 ? -16.556 -0.797 12.546 1.00 96.69 165 ASP A CA 1
ATOM 1213 C C . ASP A 1 165 ? -16.143 -0.690 11.075 1.00 96.69 165 ASP A C 1
ATOM 1215 O O . ASP A 1 165 ? -16.756 0.078 10.333 1.00 96.69 165 ASP A O 1
ATOM 1219 N N . LEU A 1 166 ? -15.175 -1.509 10.637 1.00 94.50 166 LEU A N 1
ATOM 1220 C CA . LEU A 1 166 ? -14.763 -1.584 9.233 1.00 94.50 166 LEU A CA 1
ATOM 1221 C C . LEU A 1 166 ? -15.931 -1.991 8.319 1.00 94.50 166 LEU A C 1
ATOM 1223 O O . LEU A 1 166 ? -16.220 -1.302 7.341 1.00 94.50 166 LEU A O 1
ATOM 1227 N N . ALA A 1 167 ? -16.651 -3.058 8.676 1.00 95.75 167 ALA A N 1
ATOM 1228 C CA . ALA A 1 167 ? -17.826 -3.520 7.941 1.00 95.75 167 ALA A CA 1
ATOM 1229 C C . ALA A 1 167 ? -18.932 -2.454 7.896 1.00 95.75 167 ALA A C 1
ATOM 1231 O O . ALA A 1 167 ? -19.555 -2.250 6.854 1.00 95.75 167 ALA A O 1
ATOM 1232 N N . ARG A 1 168 ? -19.152 -1.724 9.000 1.00 96.62 168 ARG A N 1
ATOM 1233 C CA . ARG A 1 168 ? -20.111 -0.611 9.041 1.00 96.62 168 ARG A CA 1
ATOM 1234 C C . ARG A 1 168 ? -19.738 0.495 8.055 1.00 96.62 168 ARG A C 1
ATOM 1236 O O . ARG A 1 168 ? -20.628 1.013 7.386 1.00 96.62 168 ARG A O 1
ATOM 1243 N N . GLY A 1 169 ? -18.458 0.862 7.981 1.00 94.88 169 GLY A N 1
ATOM 1244 C CA . GLY A 1 169 ? -17.974 1.845 7.012 1.00 94.88 169 GLY A CA 1
ATOM 1245 C C . GLY A 1 169 ? -18.160 1.375 5.576 1.00 94.88 169 GLY A C 1
ATOM 1246 O O . GLY A 1 169 ? -18.725 2.114 4.780 1.00 94.88 169 GLY A O 1
ATOM 1247 N N . PHE A 1 170 ? -17.782 0.129 5.279 1.00 93.06 170 PHE A N 1
ATOM 1248 C CA . PHE A 1 170 ? -17.955 -0.462 3.951 1.00 93.06 170 PHE A CA 1
ATOM 1249 C C . PHE A 1 170 ? -19.417 -0.419 3.484 1.00 93.06 170 PHE A C 1
ATOM 1251 O O . PHE A 1 170 ? -19.699 0.109 2.416 1.00 93.06 170 PHE A O 1
ATOM 1258 N N . VAL A 1 171 ? -20.362 -0.884 4.310 1.00 94.94 171 VAL A N 1
ATOM 1259 C CA . VAL A 1 171 ? -21.798 -0.906 3.962 1.00 94.94 171 VAL A CA 1
ATOM 1260 C C . VAL A 1 171 ? -22.379 0.497 3.746 1.00 94.94 171 VAL A C 1
ATOM 1262 O O . VAL A 1 171 ? -23.338 0.644 3.001 1.00 94.94 171 VAL A O 1
ATOM 1265 N N . ARG A 1 172 ? -21.829 1.529 4.397 1.00 93.69 172 ARG A N 1
ATOM 1266 C CA . ARG A 1 172 ? -22.315 2.918 4.295 1.00 93.69 172 ARG A CA 1
ATOM 1267 C C . ARG A 1 172 ? -21.606 3.755 3.228 1.00 93.69 172 ARG A C 1
ATOM 1269 O O . ARG A 1 172 ? -21.990 4.904 3.035 1.00 93.69 172 ARG A O 1
ATOM 1276 N N . ALA A 1 173 ? -20.553 3.221 2.615 1.00 84.81 173 ALA A N 1
ATOM 1277 C CA . ALA A 1 173 ? -19.808 3.874 1.541 1.00 84.81 173 ALA A CA 1
ATOM 1278 C C . ALA A 1 173 ? -20.321 3.494 0.138 1.00 84.81 173 ALA A C 1
ATOM 1280 O O . ALA A 1 173 ? -19.876 4.092 -0.840 1.00 84.81 173 ALA A O 1
ATOM 1281 N N . VAL A 1 174 ? -21.224 2.507 0.060 1.00 58.50 174 VAL A N 1
ATOM 1282 C CA . VAL A 1 174 ? -21.977 2.101 -1.140 1.00 58.50 174 VAL A CA 1
ATOM 1283 C C . VAL A 1 174 ? -23.249 2.932 -1.247 1.00 58.50 174 VAL A C 1
ATOM 1285 O O . VAL A 1 174 ? -23.569 3.351 -2.379 1.00 58.50 174 VAL A O 1
#

Secondary structure (DSSP, 8-state):
-----PPPHHHHHHHHHHHHHHHHHHH---S-IIIIIS---SS-HHHHHHHHHHGGGGGHHHHHTT-PPPHHHHHHHHHHHHH-PPPTT--HHHHHHHHHHHHHHHHHSPPPTTS-----PPPP-HHHHSS-HHHHHHHHHHTGGGGTTT---HHHHHHHHTHHHHHHHHHHH-